Protein AF-A0A4Y2K7L3-F1 (afdb_monomer)

Nearest PDB structures (foldseek):
  7s81-assembly1_K  TM=2.471E-01  e=3.564E+00  Homo sapiens
  7yoo-assembly1_R  TM=1.680E-01  e=2.354E+00  Homo sapiens

pLDDT: mean 84.98, std 10.51, range [38.22, 96.75]

Solvent-accessible surface area (backbone atoms only — not comparable to full-atom values): 8071 Å² total; per-residue (Å²): 131,91,75,89,58,77,87,40,55,45,82,93,53,57,77,44,82,77,47,79,58,98,90,48,74,43,73,46,64,78,67,87,49,72,68,50,48,53,50,47,49,50,44,30,16,66,58,69,64,46,49,64,46,82,38,87,72,52,102,89,42,77,43,75,43,78,49,59,90,40,54,75,42,20,51,68,39,67,41,70,78,38,46,65,64,51,50,51,37,42,74,74,66,42,50,69,72,51,40,54,53,51,50,52,51,50,42,58,73,69,67,58,51,78,63,49,61,30,19,8,36,68,38,58,53,69,70,59,51,46,60,61,72,79,106

Secondary structure (DSSP, 8-state):
-----GGGS-TTS-EEEEEE-SS-EEEEE---SHHHHHHHHHHHHHHHT-EEEEEEEETTEEEEEEE--SHHHHTTS-GGGGHHHHHHHHHTT--HHHHHHHHHHHHHHTT--HHHHT-TTTS--HHHHHHHHT-

Structure (mmCIF, N/CA/C/O backbone):
data_AF-A0A4Y2K7L3-F1
#
_entry.id   AF-A0A4Y2K7L3-F1
#
loop_
_atom_site.group_PDB
_atom_site.id
_atom_site.type_symbol
_atom_site.label_atom_id
_atom_site.label_alt_id
_atom_site.label_comp_id
_atom_site.label_asym_id
_atom_site.label_entity_id
_atom_site.label_seq_id
_atom_site.pdbx_PDB_ins_code
_atom_site.Cartn_x
_atom_site.Cartn_y
_atom_site.Cartn_z
_atom_site.occupancy
_atom_site.B_iso_or_equiv
_atom_site.auth_seq_id
_atom_site.auth_comp_id
_atom_site.auth_asym_id
_atom_site.auth_atom_id
_atom_site.pdbx_PDB_model_num
ATOM 1 N N . MET A 1 1 ? -5.129 -8.246 -0.117 1.00 38.22 1 MET A N 1
ATOM 2 C CA . MET A 1 1 ? -4.000 -8.606 -1.003 1.00 38.22 1 MET A CA 1
ATOM 3 C C . MET A 1 1 ? -3.880 -7.528 -2.064 1.00 38.22 1 MET A C 1
ATOM 5 O O . MET A 1 1 ? -4.870 -7.276 -2.738 1.00 38.22 1 MET A O 1
ATOM 9 N N . CYS A 1 2 ? -2.733 -6.855 -2.179 1.00 49.69 2 CYS A N 1
ATOM 10 C CA . CYS A 1 2 ? -2.484 -5.953 -3.307 1.00 49.69 2 CYS A CA 1
ATOM 11 C C . CYS A 1 2 ? -2.195 -6.810 -4.540 1.00 49.69 2 CYS A C 1
ATOM 13 O O . CYS A 1 2 ? -1.193 -7.519 -4.575 1.00 49.69 2 CYS A O 1
ATOM 15 N N . VAL A 1 3 ? -3.103 -6.787 -5.510 1.00 63.66 3 VAL A N 1
ATOM 16 C CA . VAL A 1 3 ? -2.966 -7.525 -6.766 1.00 63.66 3 VAL A CA 1
ATOM 17 C C . VAL A 1 3 ? -2.035 -6.730 -7.680 1.00 63.66 3 VAL A C 1
ATOM 19 O O . VAL A 1 3 ? -2.164 -5.514 -7.797 1.00 63.66 3 VAL A O 1
ATOM 22 N N . PHE A 1 4 ? -1.066 -7.398 -8.300 1.00 73.69 4 PHE A N 1
ATOM 23 C CA . PHE A 1 4 ? -0.249 -6.779 -9.338 1.00 73.69 4 PHE A CA 1
ATOM 24 C C . PHE A 1 4 ? -1.116 -6.462 -10.562 1.00 73.69 4 PHE A C 1
ATOM 26 O O . PHE A 1 4 ? -1.765 -7.351 -11.110 1.00 73.69 4 PHE A O 1
ATOM 33 N N . GLU A 1 5 ? -1.104 -5.203 -10.991 1.00 79.06 5 GLU A N 1
ATOM 34 C CA . GLU A 1 5 ? -1.857 -4.722 -12.149 1.00 79.06 5 GLU A CA 1
ATOM 35 C C . GLU A 1 5 ? -0.897 -4.487 -13.319 1.00 79.06 5 GLU A C 1
ATOM 37 O O . GLU A 1 5 ? -0.026 -3.618 -13.255 1.00 79.06 5 GLU A O 1
ATOM 42 N N . GLU A 1 6 ? -1.065 -5.254 -14.396 1.00 81.88 6 GLU A N 1
ATOM 43 C CA . GLU A 1 6 ? -0.210 -5.193 -15.593 1.00 81.88 6 GLU A CA 1
ATOM 44 C C . GLU A 1 6 ? -0.284 -3.825 -16.291 1.00 81.88 6 GLU A C 1
ATOM 46 O O . GLU A 1 6 ? 0.709 -3.352 -16.837 1.00 81.88 6 GLU A O 1
ATOM 51 N N . GLU A 1 7 ? -1.420 -3.134 -16.171 1.00 85.12 7 GLU A N 1
ATOM 52 C CA . GLU A 1 7 ? -1.647 -1.776 -16.686 1.00 85.12 7 GLU A CA 1
ATOM 53 C C . GLU A 1 7 ? -0.713 -0.723 -16.068 1.00 85.12 7 GLU A C 1
ATOM 55 O O . GLU A 1 7 ? -0.513 0.349 -16.637 1.00 85.12 7 GLU A O 1
ATOM 60 N N . LYS A 1 8 ? -0.125 -1.016 -14.900 1.00 86.88 8 LYS A N 1
ATOM 61 C CA . LYS A 1 8 ? 0.807 -0.116 -14.205 1.00 86.88 8 LYS A CA 1
ATOM 62 C C . LYS A 1 8 ? 2.260 -0.296 -14.654 1.00 86.88 8 LYS A C 1
ATOM 64 O O . LYS A 1 8 ? 3.145 0.351 -14.088 1.00 86.88 8 LYS A O 1
ATOM 69 N N . LEU A 1 9 ? 2.536 -1.170 -15.626 1.00 90.38 9 LEU A N 1
ATOM 70 C CA . LEU A 1 9 ? 3.887 -1.362 -16.145 1.00 90.38 9 LEU A CA 1
ATOM 71 C C . LEU A 1 9 ? 4.366 -0.154 -16.977 1.00 90.38 9 LEU A C 1
ATOM 73 O O . LEU A 1 9 ? 3.585 0.426 -17.730 1.00 90.38 9 LEU A O 1
ATOM 77 N N . PRO A 1 10 ? 5.656 0.223 -16.884 1.00 92.19 10 PRO A N 1
ATOM 78 C CA . PRO A 1 10 ? 6.217 1.345 -17.640 1.00 92.19 10 PRO A CA 1
ATOM 79 C C . PRO A 1 10 ? 6.141 1.153 -19.159 1.00 92.19 10 PRO A C 1
ATOM 81 O O . PRO A 1 10 ? 6.902 0.360 -19.709 1.00 92.19 10 PRO A O 1
ATOM 84 N N . SER A 1 11 ? 5.293 1.911 -19.859 1.00 90.88 11 SER A N 1
ATOM 85 C CA . SER A 1 11 ? 5.107 1.792 -21.317 1.00 90.88 11 SER A CA 1
ATOM 86 C C . SER A 1 11 ? 6.350 2.144 -22.143 1.00 90.88 11 SER A C 1
ATOM 88 O O . SER A 1 11 ? 6.410 1.822 -23.326 1.00 90.88 11 SER A O 1
ATOM 90 N N . SER A 1 12 ? 7.342 2.809 -21.541 1.00 91.19 12 SER A N 1
ATOM 91 C CA . SER A 1 12 ? 8.621 3.142 -22.185 1.00 91.19 12 SER A CA 1
ATOM 92 C C . SER A 1 12 ? 9.505 1.920 -22.469 1.00 91.19 12 SER A C 1
ATOM 94 O O . SER A 1 12 ? 10.520 2.055 -23.152 1.00 91.19 12 SER A O 1
ATOM 96 N N . PHE A 1 13 ? 9.157 0.747 -21.935 1.00 93.00 13 PHE A N 1
ATOM 97 C CA . PHE A 1 13 ? 9.967 -0.466 -22.002 1.00 93.00 13 PHE A CA 1
ATOM 98 C C . PHE A 1 13 ? 9.146 -1.654 -22.507 1.00 93.00 13 PHE A C 1
ATOM 100 O O . PHE A 1 13 ? 7.926 -1.679 -22.377 1.00 93.00 13 PHE A O 1
ATOM 107 N N . LEU A 1 14 ? 9.831 -2.649 -23.072 1.00 91.12 14 LEU A N 1
ATOM 108 C CA . LEU A 1 14 ? 9.243 -3.943 -23.406 1.00 91.12 14 LEU A CA 1
ATOM 109 C C . LEU A 1 14 ? 9.425 -4.890 -22.227 1.00 91.12 14 LEU A C 1
ATOM 111 O O . LEU A 1 14 ? 10.527 -4.993 -21.677 1.00 91.12 14 LEU A O 1
ATOM 115 N N . HIS A 1 15 ? 8.363 -5.608 -21.881 1.00 91.69 15 HIS A N 1
ATOM 116 C CA . HIS A 1 15 ? 8.361 -6.553 -20.774 1.00 91.69 15 HIS A CA 1
ATOM 117 C C . HIS A 1 15 ? 8.016 -7.957 -21.256 1.00 91.69 15 HIS A C 1
ATOM 119 O O . HIS A 1 15 ? 7.144 -8.152 -22.098 1.00 91.69 15 HIS A O 1
ATOM 125 N N . GLU A 1 16 ? 8.691 -8.939 -20.677 1.00 92.81 16 GLU A N 1
ATOM 126 C CA . GLU A 1 16 ? 8.423 -10.360 -20.854 1.00 92.81 16 GLU A CA 1
ATOM 127 C C . GLU A 1 16 ? 8.165 -10.974 -19.475 1.00 92.81 16 GLU A C 1
ATOM 129 O O . GLU A 1 16 ? 9.000 -10.879 -18.569 1.00 92.81 16 GLU A O 1
ATOM 134 N N . PHE A 1 17 ? 7.002 -11.600 -19.296 1.00 90.62 17 PHE A N 1
ATOM 135 C CA . PHE A 1 17 ? 6.701 -12.348 -18.079 1.00 90.62 17 PHE A CA 1
ATOM 136 C C . PHE A 1 17 ? 7.415 -13.695 -18.119 1.00 90.62 17 PHE A C 1
ATOM 138 O O . PHE A 1 17 ? 7.083 -14.556 -18.928 1.00 90.62 17 PHE A O 1
ATOM 145 N N . VAL A 1 18 ? 8.387 -13.881 -17.227 1.00 92.50 18 VAL A N 1
ATOM 146 C CA . VAL A 1 18 ? 9.140 -15.137 -17.112 1.00 92.50 18 VAL A CA 1
ATOM 147 C C . VAL A 1 18 ? 8.379 -16.125 -16.233 1.00 92.50 18 VAL A C 1
ATOM 149 O O . VAL A 1 18 ? 8.270 -17.302 -16.567 1.00 92.50 18 VAL A O 1
ATOM 152 N N . SER A 1 19 ? 7.839 -15.658 -15.103 1.00 89.69 19 SER A N 1
ATOM 153 C CA . SER A 1 19 ? 6.997 -16.473 -14.226 1.00 89.69 19 SER A CA 1
ATOM 154 C C . SER A 1 19 ? 6.078 -15.623 -13.348 1.00 89.69 19 SER A C 1
ATOM 156 O O . SER A 1 19 ? 6.380 -14.475 -13.014 1.00 89.69 19 SER A O 1
ATOM 158 N N . LYS A 1 20 ? 4.935 -16.204 -12.968 1.00 87.56 20 LYS A N 1
ATOM 159 C CA . LYS A 1 20 ? 3.924 -15.593 -12.098 1.00 87.56 20 LYS A CA 1
ATOM 160 C C . LYS A 1 20 ? 3.483 -16.634 -11.068 1.00 87.56 20 LYS A C 1
ATOM 162 O O . LYS A 1 20 ? 2.916 -17.659 -11.434 1.00 87.56 20 LYS A O 1
ATOM 167 N N . SER A 1 21 ? 3.787 -16.395 -9.797 1.00 86.00 21 SER A N 1
ATOM 168 C CA . SER A 1 21 ? 3.272 -17.148 -8.650 1.00 86.00 21 SER A CA 1
ATOM 169 C C . SER A 1 21 ? 2.340 -16.259 -7.819 1.00 86.00 21 SER A C 1
ATOM 171 O O . SER A 1 21 ? 2.128 -15.094 -8.157 1.00 86.00 21 SER A O 1
ATOM 173 N N . GLN A 1 22 ? 1.755 -16.804 -6.747 1.00 77.94 22 GLN A N 1
ATOM 174 C CA . GLN A 1 22 ? 0.855 -16.042 -5.869 1.00 77.94 22 GLN A CA 1
ATOM 175 C C . GLN A 1 22 ? 1.556 -14.841 -5.213 1.00 77.94 22 GLN A C 1
ATOM 177 O O . GLN A 1 22 ? 0.968 -13.766 -5.141 1.00 77.94 22 GLN A O 1
ATOM 182 N N . ASP A 1 23 ? 2.826 -15.002 -4.830 1.00 81.38 23 ASP A N 1
ATOM 183 C CA . ASP A 1 23 ? 3.572 -13.990 -4.070 1.00 81.38 23 ASP A CA 1
ATOM 184 C C . ASP A 1 23 ? 4.712 -13.341 -4.861 1.00 81.38 23 ASP A C 1
ATOM 186 O O . ASP A 1 23 ? 5.338 -12.388 -4.399 1.00 81.38 23 ASP A O 1
ATOM 190 N N . THR A 1 24 ? 5.065 -13.875 -6.031 1.00 83.94 24 THR A N 1
ATOM 191 C CA . THR A 1 24 ? 6.242 -13.421 -6.779 1.00 83.94 24 THR A CA 1
ATOM 192 C C . THR A 1 24 ? 5.974 -13.381 -8.271 1.00 83.94 24 THR A C 1
ATOM 194 O O . THR A 1 24 ? 5.467 -14.325 -8.871 1.00 83.94 24 THR A O 1
ATOM 197 N N . ILE A 1 25 ? 6.376 -12.276 -8.890 1.00 88.38 25 ILE A N 1
ATOM 198 C CA . ILE A 1 25 ? 6.310 -12.080 -10.334 1.00 88.38 25 ILE A CA 1
ATOM 199 C C . ILE A 1 25 ? 7.720 -11.796 -10.818 1.00 88.38 25 ILE A C 1
ATOM 201 O O . ILE A 1 25 ? 8.383 -10.886 -10.319 1.00 88.38 25 ILE A O 1
ATOM 205 N N . VAL A 1 26 ? 8.178 -12.589 -11.783 1.00 89.94 26 VAL A N 1
ATOM 206 C CA . VAL A 1 26 ? 9.475 -12.407 -12.427 1.00 89.94 26 VAL A CA 1
ATOM 207 C C . VAL A 1 26 ? 9.234 -11.836 -13.814 1.00 89.94 26 VAL A C 1
ATOM 209 O O . VAL A 1 26 ? 8.676 -12.495 -14.693 1.00 89.94 26 VAL A O 1
ATOM 212 N N . LEU A 1 27 ? 9.673 -10.595 -13.996 1.00 91.06 27 LEU A N 1
ATOM 213 C CA . LEU A 1 27 ? 9.583 -9.856 -15.245 1.00 91.06 27 LEU A CA 1
ATOM 214 C C . LEU A 1 27 ? 10.991 -9.620 -15.794 1.00 91.06 27 LEU A C 1
ATOM 216 O O . LEU A 1 27 ? 11.895 -9.245 -15.046 1.00 91.06 27 LEU A O 1
ATOM 220 N N . ARG A 1 28 ? 11.171 -9.807 -17.100 1.00 91.44 28 ARG A N 1
ATOM 221 C 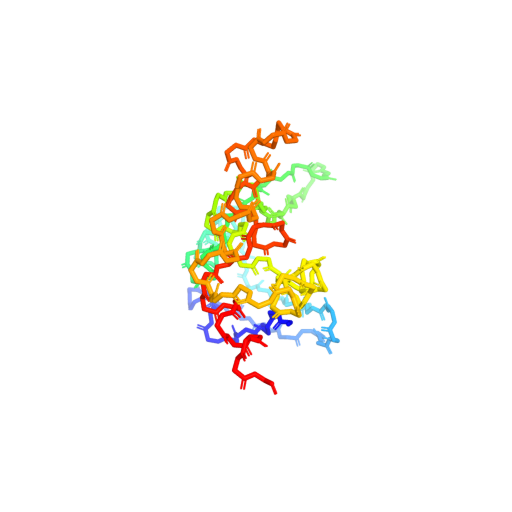CA . ARG A 1 28 ? 12.371 -9.391 -17.827 1.00 91.44 28 ARG A CA 1
ATOM 222 C C . ARG A 1 28 ? 12.046 -8.160 -18.660 1.00 91.44 28 ARG A C 1
ATOM 224 O O . ARG A 1 28 ? 10.975 -8.067 -19.248 1.00 91.44 28 ARG A O 1
ATOM 231 N N . ILE A 1 29 ? 12.969 -7.207 -18.682 1.00 92.19 29 ILE A N 1
ATOM 232 C CA . ILE A 1 29 ? 12.770 -5.896 -19.298 1.00 92.19 29 ILE A CA 1
ATOM 233 C C . ILE A 1 29 ? 13.958 -5.618 -20.213 1.00 92.19 29 ILE A C 1
ATOM 235 O O . ILE A 1 29 ? 15.089 -5.976 -19.881 1.00 92.19 29 ILE A O 1
ATOM 239 N N . ASN A 1 30 ? 13.725 -4.963 -21.346 1.00 93.56 30 ASN A N 1
ATOM 240 C CA . ASN A 1 30 ? 14.759 -4.628 -22.330 1.00 93.56 30 ASN A CA 1
ATOM 241 C C . ASN A 1 30 ? 15.632 -3.407 -21.953 1.00 93.56 30 ASN A C 1
ATOM 243 O O . ASN A 1 30 ? 15.988 -2.615 -22.827 1.00 93.56 30 ASN A O 1
ATOM 247 N N . VAL A 1 31 ? 15.980 -3.257 -20.672 1.00 90.44 31 VAL A 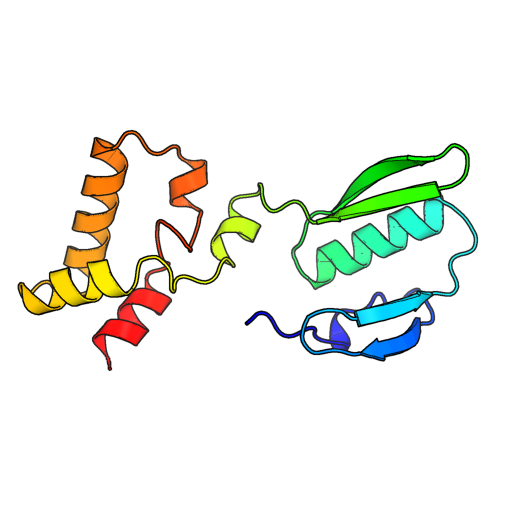N 1
ATOM 248 C CA . VAL A 1 31 ? 16.864 -2.187 -20.179 1.00 90.44 31 VAL A CA 1
ATOM 249 C C . VAL A 1 31 ? 18.301 -2.390 -20.663 1.00 90.44 31 VAL A C 1
ATOM 251 O O . VAL A 1 31 ? 18.816 -3.508 -20.681 1.00 90.44 31 VAL A O 1
ATOM 254 N N . ARG A 1 32 ? 18.964 -1.303 -21.060 1.00 88.94 32 ARG A N 1
ATOM 255 C CA . ARG A 1 32 ? 20.301 -1.327 -21.678 1.00 88.94 32 ARG A CA 1
ATOM 256 C C . ARG A 1 32 ? 21.410 -0.846 -20.752 1.00 88.94 32 ARG A C 1
ATOM 258 O O . ARG A 1 32 ? 22.571 -1.178 -20.974 1.00 88.94 32 ARG A O 1
ATOM 265 N N . ASN A 1 33 ? 21.077 -0.036 -19.753 1.00 86.69 33 ASN A N 1
ATOM 266 C CA . ASN A 1 33 ? 22.038 0.580 -18.842 1.00 86.69 33 ASN A CA 1
ATOM 267 C C . ASN A 1 33 ? 21.385 0.923 -17.487 1.00 86.69 33 ASN A C 1
ATOM 269 O O . ASN A 1 33 ? 20.178 0.772 -17.298 1.00 86.69 33 ASN A O 1
ATOM 273 N N . LEU A 1 34 ? 22.201 1.391 -16.540 1.00 83.38 34 LEU A N 1
ATOM 274 C CA . LEU A 1 34 ? 21.768 1.759 -15.186 1.00 83.38 34 LEU A CA 1
ATOM 275 C C . LEU A 1 34 ? 20.811 2.964 -15.152 1.00 83.38 34 LEU A C 1
ATOM 277 O O . LEU A 1 34 ? 19.923 3.010 -14.303 1.00 83.38 34 LEU A O 1
ATOM 281 N N . GLU A 1 35 ? 20.945 3.913 -16.080 1.00 87.00 35 GLU A N 1
ATOM 282 C CA . GLU A 1 35 ? 20.046 5.071 -16.176 1.00 87.00 35 GLU A CA 1
ATOM 283 C C . GLU A 1 35 ? 18.623 4.632 -16.556 1.00 87.00 35 GLU A C 1
ATOM 285 O O . GLU A 1 35 ? 17.643 5.040 -15.930 1.00 87.00 35 GLU A O 1
ATOM 290 N N . GLU A 1 36 ? 18.509 3.717 -17.519 1.00 89.81 36 GLU A N 1
ATOM 291 C CA . GLU A 1 36 ? 17.249 3.089 -17.910 1.00 89.81 36 GLU A CA 1
ATOM 292 C C . GLU A 1 36 ? 16.636 2.259 -16.775 1.00 89.81 36 GLU A C 1
ATOM 294 O O . GLU A 1 36 ? 15.417 2.290 -16.599 1.00 89.81 36 GLU A O 1
ATOM 299 N N . CYS A 1 37 ? 17.451 1.585 -15.953 1.00 86.75 37 CYS A N 1
ATOM 300 C CA . CYS A 1 37 ? 16.968 0.922 -14.736 1.00 86.75 37 CYS A CA 1
ATOM 301 C C . CYS A 1 37 ? 16.326 1.921 -13.760 1.00 86.75 37 CYS A C 1
ATOM 303 O O . CYS A 1 37 ? 15.225 1.680 -13.260 1.00 86.75 37 CYS A O 1
ATOM 305 N N . GLY A 1 38 ? 16.982 3.062 -13.516 1.00 86.94 38 GLY A N 1
ATOM 306 C CA . GLY A 1 38 ? 16.444 4.129 -12.669 1.00 86.94 38 GLY A CA 1
ATOM 307 C C . GLY A 1 38 ? 15.147 4.72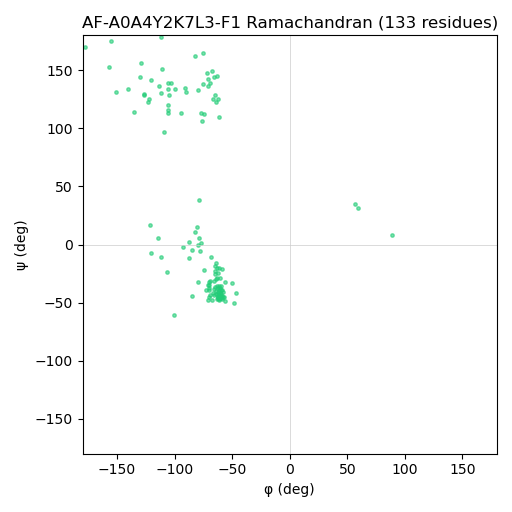0 -13.227 1.00 86.94 38 GLY A C 1
ATOM 308 O O . GLY A 1 38 ? 14.177 4.906 -12.487 1.00 86.94 38 GLY A O 1
ATOM 309 N N . LYS A 1 39 ? 15.091 4.946 -14.544 1.00 90.81 39 LYS A N 1
ATOM 310 C CA . LYS A 1 39 ? 13.887 5.417 -15.241 1.00 90.81 39 LYS A CA 1
ATOM 311 C C . LYS A 1 39 ? 12.731 4.423 -15.123 1.00 90.81 39 LYS A C 1
ATOM 313 O O . LYS A 1 39 ? 11.618 4.833 -14.798 1.00 90.81 39 LYS A O 1
ATOM 318 N N . TRP A 1 40 ? 12.987 3.128 -15.318 1.00 91.38 40 TRP A N 1
ATOM 319 C CA . TRP A 1 40 ? 11.973 2.086 -15.151 1.00 91.38 40 TRP A CA 1
ATOM 320 C C . TRP A 1 40 ? 11.407 2.083 -13.727 1.00 91.38 40 TRP A C 1
ATOM 322 O O . TRP A 1 40 ? 10.189 2.105 -13.544 1.00 91.38 40 TRP A O 1
ATOM 332 N N . ALA A 1 41 ? 12.280 2.133 -12.715 1.00 89.12 41 ALA A N 1
ATOM 333 C CA . ALA A 1 41 ? 11.868 2.151 -11.313 1.00 89.12 41 ALA A CA 1
ATOM 334 C C . ALA A 1 41 ? 11.033 3.398 -10.968 1.00 89.12 41 ALA A C 1
ATOM 336 O O . ALA A 1 41 ? 10.062 3.306 -10.214 1.00 89.12 41 ALA A O 1
ATOM 337 N N . LEU A 1 42 ? 11.374 4.556 -11.545 1.00 88.00 42 LEU A N 1
ATOM 338 C CA . LEU A 1 42 ? 10.632 5.804 -11.371 1.00 88.00 42 LEU A CA 1
ATOM 339 C C . LEU A 1 42 ? 9.242 5.750 -12.017 1.00 88.00 42 LEU A C 1
ATOM 341 O O . LEU A 1 42 ? 8.257 6.119 -11.379 1.00 88.00 42 LEU A O 1
ATOM 345 N N . GLU A 1 43 ? 9.145 5.287 -13.265 1.00 91.38 43 GLU A N 1
ATOM 346 C CA . GLU A 1 43 ? 7.867 5.146 -13.973 1.00 91.38 43 GLU A CA 1
ATOM 347 C C . GLU A 1 43 ? 6.946 4.158 -13.251 1.00 91.38 43 GLU A C 1
ATOM 349 O O . GLU A 1 43 ? 5.793 4.486 -12.955 1.00 91.38 43 GLU A O 1
ATOM 354 N N . PHE A 1 44 ? 7.478 2.993 -12.875 1.00 89.56 44 PHE A N 1
ATOM 355 C CA . PHE A 1 44 ? 6.720 1.977 -12.154 1.00 89.56 44 PHE A CA 1
ATOM 356 C C . PHE A 1 44 ? 6.286 2.481 -10.775 1.00 89.56 44 PHE A C 1
ATOM 358 O O . PHE A 1 44 ? 5.131 2.310 -10.378 1.00 89.56 44 PHE A O 1
ATOM 365 N N . GLY A 1 45 ? 7.178 3.172 -10.061 1.00 86.88 45 GLY A N 1
ATOM 366 C CA . GLY A 1 45 ? 6.872 3.832 -8.795 1.00 86.88 45 GLY A CA 1
ATOM 367 C C . GLY A 1 45 ? 5.753 4.867 -8.925 1.00 86.88 45 GLY A C 1
ATOM 368 O O . GLY A 1 45 ? 4.803 4.866 -8.142 1.00 86.88 45 GLY A O 1
ATOM 369 N N . ASN A 1 46 ? 5.788 5.704 -9.963 1.00 85.69 46 ASN A N 1
ATOM 370 C CA . ASN A 1 46 ? 4.763 6.718 -10.216 1.00 85.69 46 ASN A CA 1
ATOM 371 C C . ASN A 1 46 ? 3.392 6.115 -10.556 1.00 85.69 46 ASN A C 1
ATOM 373 O O . ASN A 1 46 ? 2.366 6.647 -10.105 1.00 85.69 46 ASN A O 1
ATOM 377 N N . ALA A 1 47 ? 3.367 5.017 -11.315 1.00 85.94 47 ALA A N 1
ATOM 378 C CA . ALA A 1 47 ? 2.149 4.292 -11.672 1.00 85.94 47 ALA A CA 1
ATOM 379 C C . ALA A 1 47 ? 1.541 3.564 -10.460 1.00 85.94 47 ALA A C 1
ATOM 381 O O . ALA A 1 47 ? 0.346 3.674 -10.186 1.00 85.94 47 ALA A O 1
ATOM 382 N N . THR A 1 48 ? 2.377 2.889 -9.671 1.00 82.69 48 THR A N 1
ATOM 383 C CA . THR A 1 48 ? 1.957 2.126 -8.479 1.00 82.69 48 THR A CA 1
ATOM 384 C C . THR A 1 48 ? 1.840 2.967 -7.206 1.00 82.69 48 THR A C 1
ATOM 386 O O . THR A 1 48 ? 1.391 2.463 -6.181 1.00 82.69 48 THR A O 1
ATOM 389 N N . LYS A 1 49 ? 2.217 4.251 -7.256 1.00 81.19 49 LYS A N 1
ATOM 390 C CA . LYS A 1 49 ? 2.331 5.152 -6.093 1.00 81.19 49 LYS A CA 1
ATOM 391 C C . LYS A 1 49 ? 3.279 4.621 -5.012 1.00 81.19 49 LYS A C 1
ATOM 393 O O . LYS A 1 49 ? 3.071 4.870 -3.826 1.00 81.19 49 LYS A O 1
ATOM 398 N N . THR A 1 50 ? 4.339 3.942 -5.434 1.00 79.56 50 THR A N 1
ATOM 399 C CA . THR A 1 50 ? 5.394 3.414 -4.569 1.00 79.56 50 THR A CA 1
ATOM 400 C C . THR A 1 50 ? 6.704 4.172 -4.780 1.00 79.56 50 THR A C 1
ATOM 402 O O . THR A 1 50 ? 6.974 4.709 -5.854 1.00 79.56 50 THR A O 1
ATOM 405 N N . LYS A 1 51 ? 7.533 4.241 -3.737 1.00 81.00 51 LYS A N 1
ATOM 406 C CA . LYS A 1 51 ? 8.879 4.822 -3.806 1.00 81.00 51 LYS A CA 1
ATOM 407 C C . LYS A 1 51 ? 9.897 3.690 -3.808 1.00 81.00 51 LYS A C 1
ATOM 409 O O . LYS A 1 51 ? 9.850 2.854 -2.916 1.00 81.00 51 LYS A O 1
ATOM 414 N N . TRP A 1 52 ? 10.831 3.679 -4.752 1.00 81.81 52 TRP A N 1
ATOM 415 C CA . TRP A 1 52 ? 11.878 2.658 -4.849 1.00 81.81 52 TRP A CA 1
ATOM 416 C C . TRP A 1 52 ? 13.237 3.278 -4.537 1.00 81.81 52 TRP A C 1
ATOM 418 O O . TRP A 1 52 ? 13.578 4.317 -5.095 1.00 81.81 52 TRP A O 1
ATOM 428 N N . ASN A 1 53 ? 14.010 2.650 -3.652 1.00 77.69 53 ASN A N 1
ATOM 429 C CA . ASN A 1 53 ? 15.387 3.052 -3.372 1.00 77.69 53 ASN A CA 1
ATOM 430 C C . ASN A 1 53 ? 16.351 2.050 -4.012 1.00 77.69 53 ASN A C 1
ATOM 432 O O . ASN A 1 53 ? 16.172 0.839 -3.848 1.00 77.69 53 ASN A O 1
ATOM 436 N N . SER A 1 54 ? 17.384 2.556 -4.691 1.00 76.56 54 SER A N 1
ATOM 437 C CA . SER A 1 54 ? 18.511 1.737 -5.144 1.00 76.56 54 SER A CA 1
ATOM 438 C C . SER A 1 54 ? 19.421 1.398 -3.962 1.00 76.56 54 SER A C 1
ATOM 440 O O . SER A 1 54 ? 19.688 2.237 -3.097 1.00 76.56 54 SER A O 1
ATOM 442 N N . ARG A 1 55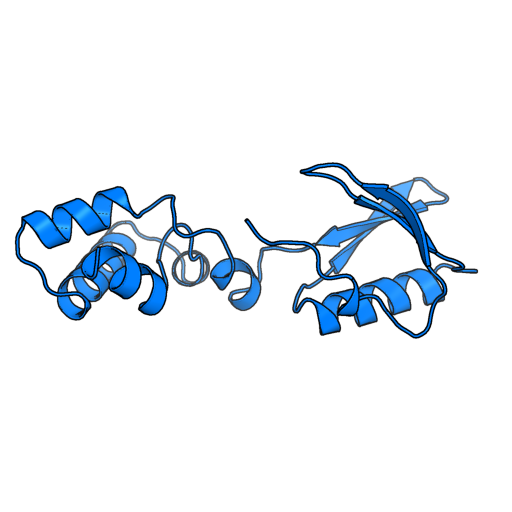 ? 19.877 0.150 -3.904 1.00 72.94 55 ARG A N 1
ATOM 443 C CA . ARG A 1 55 ? 20.925 -0.324 -3.004 1.00 72.94 55 ARG A CA 1
ATOM 444 C C . ARG A 1 55 ? 21.992 -1.006 -3.851 1.00 72.94 55 ARG A C 1
ATOM 446 O O . ARG A 1 55 ? 21.677 -1.897 -4.642 1.00 72.94 55 ARG A O 1
ATOM 453 N N . SER A 1 56 ? 23.252 -0.624 -3.665 1.00 66.69 56 SER A N 1
ATOM 454 C CA . SER A 1 56 ? 24.375 -1.345 -4.261 1.00 66.69 56 SER A CA 1
ATOM 455 C C . SER A 1 56 ? 24.420 -2.750 -3.663 1.00 66.69 56 SER A C 1
ATOM 457 O O . SER A 1 56 ? 24.428 -2.920 -2.444 1.00 66.69 56 SER A O 1
ATOM 459 N N . SER A 1 57 ? 24.356 -3.775 -4.514 1.00 58.81 57 SER A N 1
ATOM 460 C CA . SER A 1 57 ? 24.251 -5.167 -4.049 1.00 58.81 57 SER A CA 1
ATOM 461 C C . SER A 1 57 ? 25.391 -6.069 -4.516 1.00 58.81 57 SER A C 1
ATOM 463 O O . SER A 1 57 ? 25.496 -7.198 -4.053 1.00 58.81 57 SER A O 1
ATOM 465 N N . ASN A 1 58 ? 26.268 -5.575 -5.390 1.00 58.72 58 ASN A N 1
ATOM 466 C CA . ASN A 1 58 ? 27.534 -6.183 -5.806 1.00 58.72 58 ASN A CA 1
ATOM 467 C C . ASN A 1 58 ? 28.234 -5.216 -6.784 1.00 58.72 58 ASN A C 1
ATOM 469 O O . ASN A 1 58 ? 27.582 -4.271 -7.234 1.00 58.72 58 ASN A O 1
ATOM 473 N N . PRO A 1 59 ? 29.509 -5.427 -7.173 1.00 61.66 59 PRO A N 1
ATOM 474 C CA . PRO A 1 59 ? 30.224 -4.480 -8.037 1.00 61.66 59 PRO A CA 1
ATOM 475 C C . PRO A 1 59 ? 29.558 -4.235 -9.405 1.00 61.66 59 PRO A C 1
ATOM 477 O O . PRO A 1 59 ? 29.781 -3.182 -9.988 1.00 61.66 59 PRO A O 1
ATOM 480 N N . ASN A 1 60 ? 28.699 -5.147 -9.883 1.00 63.81 60 ASN A N 1
ATOM 481 C CA . ASN A 1 60 ? 28.044 -5.057 -11.196 1.00 63.81 60 ASN A CA 1
ATOM 482 C C . ASN A 1 60 ? 26.498 -5.056 -11.137 1.00 63.81 60 ASN A C 1
ATOM 484 O O . ASN A 1 60 ? 25.860 -5.340 -12.149 1.00 63.81 60 ASN A O 1
ATOM 488 N N . GLY A 1 61 ? 25.872 -4.799 -9.977 1.00 65.94 61 GLY A N 1
ATOM 489 C CA . GLY A 1 61 ? 24.411 -4.905 -9.842 1.00 65.94 61 GLY A CA 1
ATOM 490 C C . GLY A 1 61 ? 23.775 -3.981 -8.799 1.00 65.94 61 GLY A C 1
ATOM 491 O O . GLY A 1 61 ? 24.176 -3.952 -7.630 1.00 65.94 61 GLY A O 1
ATOM 492 N N . GLU A 1 62 ? 22.715 -3.287 -9.213 1.00 72.19 62 GLU A N 1
ATOM 493 C CA . GLU A 1 62 ? 21.840 -2.503 -8.336 1.00 72.19 62 GLU A CA 1
ATOM 494 C C . GLU A 1 62 ? 20.562 -3.273 -7.994 1.00 72.19 62 GLU A C 1
ATOM 496 O O . GLU A 1 62 ? 19.903 -3.847 -8.862 1.00 72.19 62 GLU A O 1
ATOM 501 N N . ARG A 1 63 ? 20.194 -3.266 -6.709 1.00 80.31 63 ARG A N 1
ATOM 502 C CA . ARG A 1 63 ? 18.932 -3.817 -6.213 1.00 80.31 63 ARG A CA 1
ATOM 503 C C . ARG A 1 63 ? 17.990 -2.673 -5.865 1.00 80.31 63 ARG A C 1
ATOM 505 O O . ARG A 1 63 ? 18.272 -1.903 -4.951 1.00 80.31 63 ARG A O 1
ATOM 512 N N . PHE A 1 64 ? 16.834 -2.616 -6.518 1.00 78.44 64 PHE A N 1
ATOM 513 C CA . PHE A 1 64 ? 15.768 -1.681 -6.161 1.00 78.44 64 PHE A CA 1
ATOM 514 C C . PHE A 1 64 ? 14.822 -2.317 -5.141 1.00 78.44 64 PHE A C 1
ATOM 516 O O . PHE A 1 64 ? 14.376 -3.451 -5.311 1.00 78.44 64 PHE A O 1
ATOM 523 N N . VAL A 1 65 ? 14.515 -1.591 -4.066 1.00 74.69 65 VAL A N 1
ATOM 524 C CA . VAL A 1 65 ? 13.589 -2.040 -3.017 1.00 74.69 65 VAL A CA 1
ATOM 525 C C . VAL A 1 65 ? 12.509 -0.985 -2.801 1.00 74.69 65 VAL A C 1
ATOM 527 O O . VAL A 1 65 ? 12.817 0.194 -2.606 1.00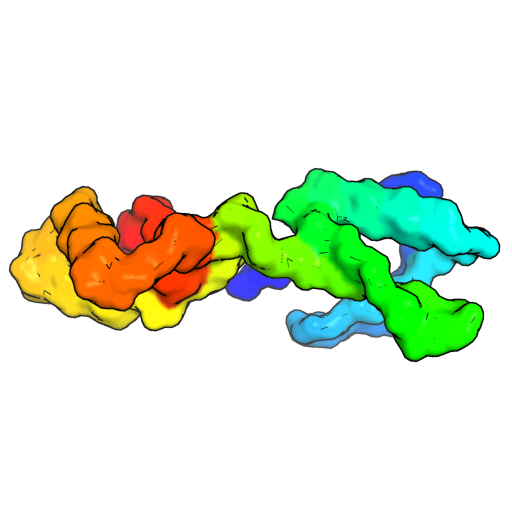 74.69 65 VAL A O 1
ATOM 530 N N . CYS A 1 66 ? 11.244 -1.411 -2.815 1.00 73.88 66 CYS A N 1
ATOM 531 C CA . CYS A 1 66 ? 10.112 -0.554 -2.481 1.00 73.88 66 CYS A CA 1
ATOM 532 C C . CYS A 1 66 ? 10.183 -0.128 -1.007 1.00 73.88 66 CYS A C 1
ATOM 534 O O . CYS A 1 66 ? 10.326 -0.947 -0.101 1.00 73.88 66 CYS A O 1
ATOM 536 N N . CYS A 1 67 ? 10.080 1.171 -0.770 1.00 68.44 67 CYS A N 1
ATOM 537 C CA . CYS A 1 67 ? 10.134 1.789 0.541 1.00 68.44 67 CYS A CA 1
ATOM 538 C C . CYS A 1 67 ? 8.726 1.963 1.080 1.00 68.44 67 CYS A C 1
ATOM 540 O O . CYS A 1 67 ? 7.956 2.782 0.578 1.00 68.44 67 CYS A O 1
ATOM 542 N N . LEU A 1 68 ? 8.419 1.226 2.140 1.00 65.62 68 LEU A N 1
ATOM 543 C CA . LEU A 1 68 ? 7.153 1.354 2.852 1.00 65.62 68 LEU A CA 1
ATOM 544 C C . LEU A 1 68 ? 7.121 2.571 3.788 1.00 65.62 68 LEU A C 1
ATOM 546 O O . LEU A 1 68 ? 6.066 2.894 4.299 1.00 65.62 68 LEU A O 1
ATOM 550 N N . ASN A 1 69 ? 8.221 3.306 3.953 1.00 64.81 69 ASN A N 1
ATOM 551 C CA . ASN A 1 69 ? 8.366 4.343 4.987 1.00 64.81 69 ASN A CA 1
ATOM 552 C C . ASN A 1 69 ? 7.708 5.694 4.640 1.00 64.81 69 ASN A C 1
ATOM 554 O O . ASN A 1 69 ? 8.060 6.715 5.217 1.00 64.81 69 ASN A O 1
ATOM 558 N N . THR A 1 70 ? 6.823 5.758 3.643 1.00 68.62 70 THR A N 1
ATOM 559 C CA . THR A 1 70 ? 6.082 7.000 3.362 1.00 68.62 70 THR A CA 1
ATOM 560 C C . THR A 1 70 ? 4.667 6.862 3.893 1.00 68.62 70 THR A C 1
ATOM 562 O O . THR A 1 70 ? 4.040 5.831 3.669 1.00 68.62 70 THR A O 1
ATOM 565 N N . ALA A 1 71 ? 4.121 7.913 4.511 1.00 67.94 71 ALA A N 1
ATOM 566 C CA . ALA A 1 71 ? 2.749 7.915 5.028 1.00 67.94 71 ALA A CA 1
ATOM 567 C C . ALA A 1 71 ? 1.713 7.442 3.985 1.00 67.94 71 ALA A C 1
ATOM 569 O O . ALA A 1 71 ? 0.732 6.787 4.317 1.00 67.94 71 ALA A O 1
ATOM 570 N N . LYS A 1 72 ? 1.938 7.729 2.695 1.00 68.25 72 LYS A N 1
ATOM 571 C CA . LYS A 1 72 ? 1.071 7.265 1.602 1.00 68.25 72 LYS A CA 1
ATOM 572 C C . LYS A 1 72 ? 1.162 5.755 1.355 1.00 68.25 72 LYS A C 1
ATOM 574 O O . LYS A 1 72 ? 0.134 5.143 1.097 1.00 68.25 72 LYS A O 1
ATOM 579 N N . ALA A 1 73 ? 2.357 5.171 1.435 1.00 69.75 73 ALA A N 1
ATOM 580 C CA . ALA A 1 73 ? 2.552 3.728 1.295 1.00 69.75 73 ALA A CA 1
ATOM 581 C C . ALA A 1 73 ? 2.044 2.968 2.531 1.00 69.75 73 ALA A C 1
ATOM 583 O O . ALA A 1 73 ? 1.400 1.932 2.393 1.00 69.75 73 ALA A O 1
ATOM 584 N N . LEU A 1 74 ? 2.264 3.528 3.723 1.00 78.38 74 LEU A N 1
ATOM 585 C CA . LEU A 1 74 ? 1.772 3.000 4.996 1.00 78.38 74 LEU A CA 1
ATOM 586 C C . LEU A 1 74 ? 0.236 2.902 5.033 1.00 78.38 74 LEU A C 1
ATOM 588 O O . LEU A 1 74 ? -0.306 1.908 5.515 1.00 78.38 74 LEU A O 1
ATOM 592 N N . LYS A 1 75 ? -0.474 3.853 4.411 1.00 77.94 75 LYS A N 1
ATOM 593 C CA . LYS A 1 75 ? -1.941 3.813 4.252 1.00 77.94 75 LYS A CA 1
ATOM 594 C C . LYS A 1 75 ? -2.451 2.661 3.381 1.00 77.94 75 LYS A C 1
ATOM 596 O O . LYS A 1 75 ? -3.636 2.353 3.431 1.00 77.94 75 LYS A O 1
ATOM 601 N N . CYS A 1 76 ? -1.593 2.053 2.564 1.00 76.88 76 CYS A N 1
ATOM 602 C CA . CYS A 1 76 ? -1.953 0.922 1.706 1.00 76.88 76 CYS A CA 1
ATOM 603 C C . CYS A 1 76 ? -1.687 -0.436 2.367 1.00 76.88 76 CYS A C 1
ATOM 605 O O . CYS A 1 76 ? -1.955 -1.470 1.751 1.00 76.88 76 CYS A O 1
ATOM 607 N N . LEU A 1 77 ? -1.144 -0.454 3.589 1.00 80.69 77 LEU A N 1
ATOM 608 C CA . LEU A 1 77 ? -0.943 -1.694 4.323 1.00 80.69 77 LEU A CA 1
ATOM 609 C C . LEU A 1 77 ? -2.296 -2.333 4.671 1.00 80.69 77 LEU A C 1
ATOM 611 O O . LEU A 1 77 ? -3.269 -1.627 4.936 1.00 80.69 77 LEU A O 1
ATOM 615 N N . PRO A 1 78 ? -2.392 -3.671 4.650 1.00 81.25 78 PRO A N 1
ATOM 616 C CA . PRO A 1 78 ? -3.630 -4.352 4.987 1.00 81.25 78 PRO A CA 1
ATOM 617 C C . PRO A 1 78 ? -4.024 -4.053 6.435 1.00 81.25 78 PRO A C 1
ATOM 619 O O . PRO A 1 78 ? -3.268 -4.313 7.367 1.00 81.25 78 PRO A O 1
ATOM 622 N N . SER A 1 79 ? -5.245 -3.559 6.618 1.00 86.12 79 SER A N 1
ATOM 623 C CA . SER A 1 79 ? -5.775 -3.161 7.925 1.00 86.12 79 SER A CA 1
ATOM 624 C C . SER A 1 79 ? -6.247 -4.340 8.789 1.00 86.12 79 SER A C 1
ATOM 626 O O . SER A 1 79 ? -6.813 -4.147 9.856 1.00 86.12 79 SER A O 1
ATOM 628 N N . SER A 1 80 ? -6.042 -5.585 8.347 1.00 78.69 80 SER A N 1
ATOM 629 C CA . SER A 1 80 ? -6.531 -6.782 9.045 1.00 78.69 80 SER A CA 1
ATOM 630 C C . SER A 1 80 ? -5.943 -6.954 10.447 1.00 78.69 80 SER A C 1
ATOM 632 O O . SER A 1 80 ? -6.585 -7.580 11.281 1.00 78.69 80 SER A O 1
ATOM 634 N N . GLY A 1 81 ? -4.759 -6.391 10.716 1.00 79.94 81 GLY A N 1
ATOM 635 C CA . GLY A 1 81 ? -4.068 -6.524 12.004 1.00 79.94 81 GLY A CA 1
ATOM 636 C C . GLY A 1 81 ? -4.796 -5.890 13.195 1.00 79.94 81 GLY A C 1
ATOM 637 O O . GLY A 1 81 ? -4.582 -6.319 14.323 1.00 79.94 81 GLY A O 1
ATOM 638 N N . CYS A 1 82 ? -5.677 -4.914 12.962 1.00 85.69 82 CYS A N 1
ATOM 639 C CA . CYS A 1 82 ? -6.434 -4.233 14.015 1.00 85.69 82 CYS A CA 1
ATOM 640 C C . CYS A 1 82 ? -7.950 -4.477 13.946 1.00 85.69 82 CYS A C 1
ATOM 642 O O . CYS A 1 82 ? -8.687 -3.903 14.747 1.00 85.69 82 CYS A O 1
ATOM 644 N N . LYS A 1 83 ? -8.426 -5.351 13.041 1.00 91.8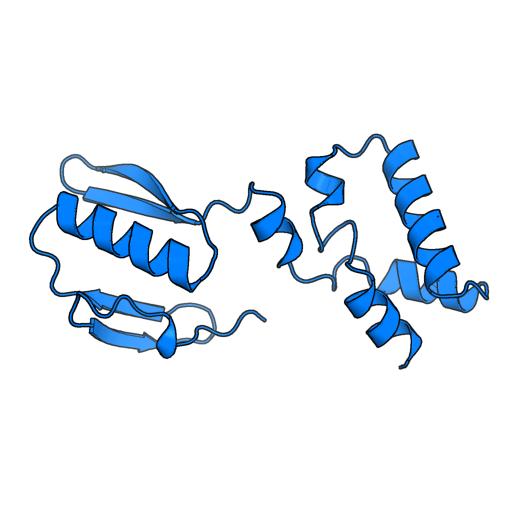8 83 LYS A N 1
ATOM 645 C CA . LYS A 1 83 ? -9.865 -5.620 12.859 1.00 91.88 83 LYS A CA 1
ATOM 646 C C . LYS A 1 83 ? -10.530 -6.109 14.150 1.00 91.88 83 LYS A C 1
ATOM 648 O O . LYS A 1 83 ? -11.594 -5.612 14.490 1.00 91.88 83 LYS A O 1
ATOM 653 N N . GLU A 1 84 ? -9.909 -7.047 14.865 1.00 92.50 84 GLU A N 1
ATOM 654 C CA . GLU A 1 84 ? -10.473 -7.629 16.096 1.00 92.50 84 GLU A CA 1
ATOM 655 C C . GLU A 1 84 ? -10.705 -6.568 17.181 1.00 92.50 84 GLU A C 1
ATOM 657 O O . GLU A 1 84 ? -11.798 -6.498 17.728 1.00 92.50 84 GLU A O 1
ATOM 662 N N . LYS A 1 85 ? -9.749 -5.648 17.384 1.00 93.19 85 LYS A N 1
ATOM 663 C CA . LYS A 1 85 ? -9.914 -4.526 18.327 1.00 93.19 85 LYS A CA 1
ATOM 664 C C . LYS A 1 85 ? -11.124 -3.654 17.985 1.00 93.19 85 LYS A C 1
ATOM 666 O O . LYS A 1 85 ? -11.842 -3.219 18.875 1.00 93.19 85 LYS A O 1
ATOM 671 N N . PHE A 1 86 ? -11.350 -3.389 16.696 1.00 95.31 86 PHE A N 1
ATOM 672 C CA . PHE A 1 86 ? -12.509 -2.608 16.262 1.00 95.31 86 PHE A CA 1
ATOM 673 C C . PHE A 1 86 ? -13.826 -3.367 16.432 1.00 95.31 86 PHE A C 1
ATOM 675 O O . PHE A 1 86 ? -14.819 -2.745 16.791 1.00 95.31 86 PHE A O 1
ATOM 682 N N . ILE A 1 87 ? -13.831 -4.690 16.234 1.00 94.56 87 ILE A N 1
ATOM 683 C CA . ILE A 1 87 ? -14.998 -5.528 16.542 1.00 94.56 87 ILE A CA 1
ATOM 684 C C . ILE A 1 87 ? -15.351 -5.419 18.031 1.00 94.56 87 ILE A C 1
ATOM 686 O O . ILE A 1 87 ? -16.523 -5.249 18.353 1.00 94.56 87 ILE A O 1
ATOM 690 N N . ASP A 1 88 ? -14.361 -5.435 18.927 1.00 96.00 88 ASP A N 1
ATOM 691 C CA . ASP A 1 88 ? -14.599 -5.260 20.365 1.00 96.00 88 ASP A CA 1
ATOM 692 C C . ASP A 1 88 ? -15.210 -3.886 20.680 1.00 96.00 88 ASP A C 1
ATOM 694 O O . ASP A 1 88 ? -16.216 -3.813 21.382 1.00 96.00 88 ASP A O 1
ATOM 698 N N . TYR A 1 89 ? -14.702 -2.803 20.077 1.00 96.69 89 TYR A N 1
ATOM 699 C CA . TYR A 1 89 ? -15.298 -1.468 20.242 1.00 96.69 89 TYR A CA 1
ATOM 700 C C . TYR A 1 89 ? -16.763 -1.421 19.788 1.00 96.69 89 TYR A C 1
ATOM 702 O O . TYR A 1 89 ? -17.596 -0.768 20.417 1.00 96.69 89 TYR A O 1
ATOM 710 N N . PHE A 1 90 ? -17.097 -2.112 18.696 1.00 96.38 90 PHE A N 1
ATOM 711 C CA . PHE A 1 90 ? -18.475 -2.189 18.213 1.00 96.38 90 PHE A CA 1
ATOM 712 C C . PHE A 1 90 ? -19.362 -3.021 19.144 1.00 96.38 90 PHE A C 1
ATOM 714 O O . PHE A 1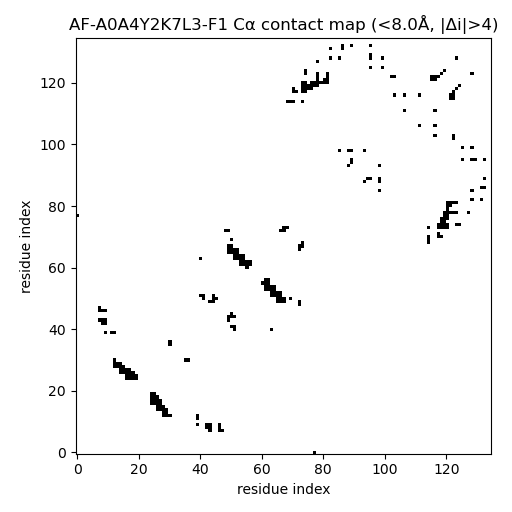 90 ? -20.511 -2.647 19.373 1.00 96.38 90 PHE A O 1
ATOM 721 N N . ASN A 1 91 ? -18.829 -4.101 19.722 1.00 95.31 91 ASN A N 1
ATOM 722 C CA . ASN A 1 91 ? -19.523 -4.904 20.731 1.00 95.31 91 ASN A CA 1
ATOM 723 C C . ASN A 1 91 ? -19.806 -4.102 22.013 1.00 95.31 91 ASN A C 1
ATOM 725 O O . ASN A 1 91 ? -20.838 -4.319 22.647 1.00 95.31 91 ASN A O 1
ATOM 729 N N . ASP A 1 92 ? -18.953 -3.128 22.337 1.00 95.75 92 ASP A N 1
ATOM 730 C CA . ASP A 1 92 ? -19.165 -2.157 23.418 1.00 95.75 92 ASP A CA 1
ATOM 731 C C . ASP A 1 92 ? -20.172 -1.043 23.050 1.00 95.75 92 ASP A C 1
ATOM 733 O O . ASP A 1 92 ? -20.460 -0.156 23.855 1.00 95.75 92 ASP A O 1
ATOM 737 N N . GLY A 1 93 ? -20.744 -1.087 21.842 1.00 95.00 93 GLY A N 1
ATOM 738 C CA . GLY A 1 93 ? -21.779 -0.167 21.373 1.00 95.00 93 GLY A CA 1
ATOM 739 C C . GLY A 1 93 ? -21.254 1.102 20.702 1.00 95.00 93 GLY A C 1
ATOM 740 O O . GLY A 1 93 ? -22.052 1.992 20.402 1.00 95.00 93 GLY A O 1
ATOM 741 N N . MET A 1 94 ? -19.947 1.203 20.438 1.00 96.75 94 MET A N 1
ATOM 742 C CA . MET A 1 94 ? -19.382 2.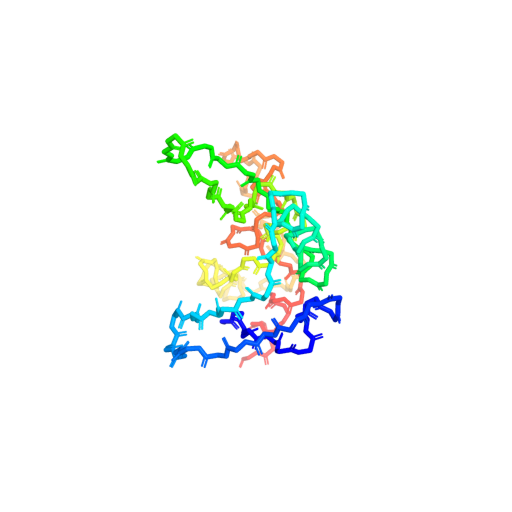380 19.777 1.00 96.75 94 MET A CA 1
ATOM 743 C C . MET A 1 94 ? -19.784 2.439 18.300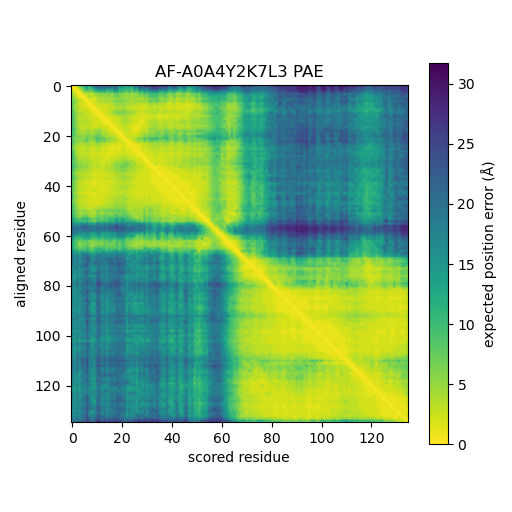 1.00 96.75 94 MET A C 1
ATOM 745 O O . MET A 1 94 ? -19.698 1.457 17.558 1.00 96.75 94 MET A O 1
ATOM 749 N N . GLY A 1 95 ? -20.159 3.631 17.836 1.00 95.19 95 GLY A N 1
ATOM 750 C CA . GLY A 1 95 ? -20.307 3.903 16.403 1.00 95.19 95 GLY A CA 1
ATOM 751 C C . GLY A 1 95 ? -18.950 4.072 15.707 1.00 95.19 95 GLY A C 1
ATOM 752 O O . GLY A 1 95 ? -17.940 4.342 16.353 1.00 95.19 95 GLY A O 1
ATOM 753 N N . ILE A 1 96 ? -18.918 4.011 14.370 1.00 96.00 96 ILE A N 1
ATOM 754 C CA . ILE A 1 96 ? -17.681 4.109 13.560 1.00 96.00 96 ILE A CA 1
ATOM 755 C C . ILE A 1 96 ? -16.795 5.297 13.983 1.00 96.00 96 ILE A C 1
ATOM 757 O O . ILE A 1 96 ? -15.601 5.145 14.230 1.00 96.00 96 ILE A O 1
ATOM 761 N N . THR A 1 97 ? -17.381 6.495 14.082 1.00 95.56 97 THR A N 1
ATOM 762 C CA . THR A 1 97 ? -16.648 7.725 14.430 1.00 95.56 97 THR A CA 1
ATOM 763 C C . THR A 1 97 ? -16.086 7.688 15.850 1.00 95.56 97 THR A C 1
ATOM 765 O O . THR A 1 97 ? -15.006 8.222 16.095 1.00 95.56 97 THR A O 1
ATOM 768 N N . GLU A 1 98 ? -16.824 7.096 16.784 1.00 96.56 98 GLU A N 1
ATOM 769 C CA . GLU A 1 98 ? -16.408 6.964 18.178 1.00 96.56 98 GLU A CA 1
ATOM 770 C C . GLU A 1 98 ? -15.269 5.953 18.303 1.00 96.56 98 GLU A C 1
ATOM 772 O O . GLU A 1 98 ? -14.224 6.296 18.849 1.00 96.56 98 GLU A O 1
ATOM 777 N N . ALA A 1 99 ? -15.411 4.783 17.677 1.00 96.56 99 ALA A N 1
ATOM 778 C CA . ALA A 1 99 ? -14.383 3.752 17.632 1.00 96.56 99 ALA A CA 1
ATOM 779 C C . ALA A 1 99 ? -13.066 4.273 17.029 1.00 96.56 99 ALA A C 1
ATOM 781 O O . ALA A 1 99 ? -12.003 4.063 17.606 1.00 96.56 99 ALA A O 1
ATOM 782 N N . CYS A 1 100 ? -13.114 5.014 15.910 1.00 95.06 100 CYS A N 1
ATOM 783 C CA . CYS A 1 100 ? -11.913 5.619 15.319 1.00 95.06 100 CYS A CA 1
ATOM 784 C C . CYS A 1 100 ? -11.216 6.594 16.279 1.00 95.06 100 CYS A C 1
ATOM 786 O O . CYS A 1 100 ? -10.000 6.524 16.440 1.00 95.06 100 CYS A O 1
ATOM 788 N N . LYS A 1 101 ? -11.974 7.487 16.931 1.00 95.44 101 LYS A N 1
ATOM 789 C CA . LYS A 1 101 ? -11.413 8.467 17.877 1.00 95.44 101 LYS A CA 1
ATOM 790 C C . LYS A 1 101 ? -10.847 7.800 19.125 1.00 95.44 101 LYS A C 1
ATOM 792 O O . LYS A 1 101 ? -9.791 8.199 19.605 1.00 95.44 101 LYS A O 1
ATOM 797 N N . TYR A 1 102 ? -11.551 6.802 19.651 1.00 95.69 102 TYR A N 1
ATOM 798 C CA . TYR A 1 102 ? -11.110 6.038 20.809 1.00 95.69 102 TYR A CA 1
ATOM 799 C C . TYR A 1 102 ? -9.806 5.295 20.507 1.00 95.69 102 TYR A C 1
ATOM 801 O O . TYR A 1 102 ? -8.847 5.390 21.271 1.00 95.69 102 TYR A O 1
ATOM 809 N N . HIS A 1 103 ? -9.733 4.644 19.345 1.00 95.12 103 HIS A N 1
ATOM 810 C CA . HIS A 1 103 ? -8.534 3.953 18.891 1.00 95.12 103 HIS A CA 1
ATOM 811 C C . HIS A 1 103 ? -7.339 4.900 18.718 1.00 95.12 103 HIS A C 1
ATOM 813 O O . HIS A 1 103 ? -6.257 4.620 19.226 1.00 95.12 103 HIS A O 1
ATOM 819 N N . GLU A 1 104 ? -7.534 6.046 18.060 1.00 93.19 104 GLU A N 1
ATOM 820 C CA . GLU A 1 104 ? -6.495 7.074 17.918 1.00 93.19 104 GLU A CA 1
ATOM 821 C C . GLU A 1 104 ? -6.021 7.592 19.287 1.00 93.19 104 GLU A C 1
ATOM 823 O O . GLU A 1 104 ? -4.822 7.765 19.504 1.00 93.19 104 GLU A O 1
ATOM 828 N N . GLY A 1 105 ? -6.945 7.753 20.240 1.00 93.31 105 GLY A N 1
ATOM 829 C CA . GLY A 1 105 ? -6.634 8.092 21.627 1.00 93.31 105 GLY A CA 1
ATOM 830 C C . GLY A 1 105 ? -5.752 7.053 22.326 1.00 93.31 105 GLY A C 1
ATOM 831 O O . GLY A 1 105 ? -4.805 7.429 23.012 1.00 93.31 105 GLY A O 1
ATOM 832 N N . ILE A 1 106 ? -6.008 5.756 22.121 1.00 93.12 106 ILE A N 1
ATOM 833 C CA . ILE A 1 106 ? -5.152 4.679 22.647 1.00 93.12 106 ILE A CA 1
ATOM 834 C C . ILE A 1 106 ? -3.749 4.756 22.037 1.00 93.12 106 ILE A C 1
ATOM 836 O O . ILE A 1 106 ? -2.767 4.710 22.772 1.00 93.12 106 ILE A O 1
ATOM 840 N N . LEU A 1 107 ? -3.638 4.921 20.716 1.00 92.75 107 LEU A N 1
ATOM 841 C CA . LEU A 1 107 ? -2.337 5.001 20.039 1.00 92.75 107 LEU A CA 1
ATOM 842 C C . LEU A 1 107 ? -1.504 6.194 20.529 1.00 92.75 107 LEU A C 1
ATOM 844 O O . LEU A 1 107 ? -0.295 6.070 20.719 1.00 92.75 107 LEU A O 1
ATOM 848 N N . LEU A 1 108 ? -2.151 7.336 20.775 1.00 90.56 108 LEU A N 1
ATOM 849 C CA . LEU A 1 108 ? -1.516 8.510 21.377 1.00 90.56 108 LEU A CA 1
ATOM 850 C C . LEU A 1 108 ? -0.995 8.233 22.795 1.00 90.56 108 LEU A C 1
ATOM 852 O O . LEU A 1 108 ? 0.095 8.685 23.139 1.00 90.56 108 LEU A O 1
ATOM 856 N N . LEU A 1 109 ? -1.757 7.497 23.612 1.00 92.38 109 LEU A N 1
ATOM 857 C CA . LEU A 1 109 ? -1.358 7.123 24.974 1.00 92.38 109 LEU A CA 1
ATOM 858 C C . LEU A 1 109 ? -0.216 6.100 24.999 1.00 92.38 109 LEU A C 1
ATOM 860 O O . LEU A 1 109 ? 0.609 6.136 25.905 1.00 92.38 109 LEU A O 1
ATOM 864 N N . GLU A 1 110 ? -0.156 5.210 24.009 1.00 91.75 110 GLU A N 1
ATOM 865 C CA . GLU A 1 110 ? 0.914 4.218 23.845 1.00 91.75 110 GLU A CA 1
ATOM 866 C C . GLU A 1 110 ? 2.175 4.793 23.157 1.00 91.75 110 GLU A C 1
ATOM 868 O O . GLU A 1 110 ? 3.074 4.042 22.787 1.00 91.75 110 GLU A O 1
ATOM 873 N N . GLU A 1 111 ? 2.259 6.120 22.993 1.00 88.88 111 GLU A N 1
ATOM 874 C CA . GLU A 1 111 ? 3.408 6.844 22.423 1.00 88.88 111 GLU A CA 1
ATOM 875 C C . GLU A 1 111 ? 3.779 6.431 20.980 1.00 88.88 111 GLU A C 1
ATOM 877 O O . GLU A 1 111 ? 4.942 6.513 20.568 1.00 88.88 111 GLU A O 1
ATOM 882 N N . TYR A 1 112 ? 2.792 6.019 20.173 1.00 87.75 112 TYR A N 1
ATOM 883 C CA . TYR A 1 112 ? 3.009 5.759 18.746 1.00 87.75 112 TYR A CA 1
ATOM 884 C C . TYR A 1 112 ? 3.421 7.034 18.005 1.00 87.75 112 TYR A C 1
ATOM 886 O O . TYR A 1 112 ? 2.957 8.140 18.295 1.00 87.75 112 TYR A O 1
ATOM 894 N N . LYS A 1 113 ? 4.293 6.884 17.004 1.00 85.00 113 LYS A N 1
ATOM 895 C CA . LYS A 1 113 ? 4.808 8.012 16.223 1.00 85.00 113 LYS A CA 1
ATOM 896 C C . LYS A 1 113 ? 3.825 8.406 15.126 1.00 85.00 113 LYS A C 1
ATOM 898 O O . LYS A 1 113 ? 2.986 7.622 14.692 1.00 85.00 113 LYS A O 1
ATOM 903 N N . GLU A 1 114 ? 3.995 9.612 14.591 1.00 78.06 114 GLU A N 1
ATOM 904 C CA . GLU A 1 114 ? 3.176 10.128 13.483 1.00 78.06 114 GLU A CA 1
ATOM 905 C C . GLU A 1 114 ? 3.199 9.207 12.243 1.00 78.06 114 GLU A C 1
ATOM 907 O O . GLU A 1 114 ? 2.201 9.058 11.539 1.00 78.06 114 GLU A O 1
ATOM 912 N N . GLU A 1 115 ? 4.319 8.521 11.995 1.00 76.19 115 GLU A N 1
ATOM 913 C CA . GLU A 1 115 ? 4.427 7.518 10.928 1.00 76.19 115 GLU A CA 1
ATOM 914 C C . GLU A 1 115 ? 3.501 6.316 11.171 1.00 76.19 115 GLU A C 1
ATOM 916 O O . GLU A 1 115 ? 2.848 5.838 10.240 1.00 76.19 115 GLU A O 1
ATOM 921 N N . ASP A 1 116 ? 3.388 5.866 12.421 1.00 82.94 116 ASP A N 1
ATOM 922 C CA . ASP A 1 116 ? 2.523 4.753 12.803 1.00 82.94 116 ASP A CA 1
ATOM 923 C C . ASP A 1 116 ? 1.042 5.122 12.678 1.00 82.94 116 ASP A C 1
ATOM 925 O O . ASP A 1 116 ? 0.221 4.289 12.298 1.00 82.94 116 ASP A O 1
ATOM 929 N N . MET A 1 117 ? 0.698 6.396 12.885 1.00 84.88 117 MET A N 1
ATOM 930 C CA . MET A 1 117 ? -0.657 6.900 12.645 1.00 84.88 117 MET A CA 1
ATOM 931 C C . MET A 1 117 ? -1.065 6.837 11.172 1.00 84.88 117 MET A C 1
ATOM 933 O O . MET A 1 117 ? -2.254 6.767 10.863 1.00 84.88 117 MET A O 1
ATOM 937 N N . ALA A 1 118 ? -0.102 6.864 10.248 1.00 83.44 118 ALA A N 1
ATOM 938 C CA . ALA A 1 118 ? -0.359 6.674 8.825 1.00 83.44 118 ALA A CA 1
ATOM 939 C C . ALA A 1 118 ? -0.349 5.193 8.407 1.00 83.44 118 ALA A C 1
ATOM 941 O O . ALA A 1 118 ? -0.737 4.876 7.280 1.00 83.44 118 ALA A O 1
ATOM 942 N N . ASN A 1 119 ? 0.105 4.292 9.279 1.00 87.06 119 ASN A N 1
ATOM 943 C CA . ASN A 1 119 ? 0.163 2.861 9.031 1.00 87.06 119 ASN A CA 1
ATOM 944 C C . ASN A 1 119 ? -1.219 2.240 9.153 1.00 87.06 119 ASN A C 1
ATOM 946 O O . ASN A 1 119 ? -1.711 2.022 10.250 1.00 87.06 119 ASN A O 1
ATOM 950 N N . SER A 1 120 ? -1.814 1.874 8.018 1.00 86.44 120 SER A N 1
ATOM 951 C CA . SER A 1 120 ? -3.152 1.292 8.002 1.00 86.44 120 SER A CA 1
ATOM 952 C C . SER A 1 120 ? -3.255 -0.054 8.726 1.00 86.44 120 SER A C 1
ATOM 954 O O . SER A 1 120 ? -4.373 -0.440 9.060 1.00 86.44 120 SER A O 1
ATOM 956 N N . ALA A 1 121 ? -2.151 -0.774 8.946 1.00 86.69 121 ALA A N 1
ATOM 957 C CA . ALA A 1 121 ? -2.166 -2.001 9.742 1.00 86.69 121 ALA A CA 1
ATOM 958 C C . ALA A 1 121 ? -2.293 -1.721 11.250 1.00 86.69 121 ALA A C 1
ATOM 960 O O . ALA A 1 121 ? -2.715 -2.605 11.991 1.00 86.69 121 ALA A O 1
ATOM 961 N N . ILE A 1 122 ? -1.933 -0.507 11.681 1.00 90.12 122 ILE A N 1
ATOM 962 C CA . ILE A 1 122 ? -2.019 -0.032 13.065 1.00 90.12 122 ILE A CA 1
ATOM 963 C C . ILE A 1 122 ? -3.265 0.846 13.208 1.00 90.12 122 ILE A C 1
ATOM 965 O O . ILE A 1 122 ? -4.184 0.472 13.922 1.00 90.12 122 ILE A O 1
ATOM 969 N N . ASN A 1 123 ? -3.330 1.950 12.460 1.00 92.06 123 ASN A N 1
ATOM 970 C CA . ASN A 1 123 ? -4.428 2.908 12.430 1.00 92.06 123 ASN A CA 1
ATOM 971 C C . ASN A 1 123 ? -5.211 2.817 11.100 1.00 92.06 123 ASN A C 1
ATOM 973 O O . ASN A 1 123 ? -4.790 3.386 10.084 1.00 92.06 123 ASN A O 1
ATOM 977 N N . PRO A 1 124 ? -6.331 2.076 11.057 1.00 92.19 124 PRO A N 1
ATOM 978 C CA . PRO A 1 124 ? -7.040 1.792 9.817 1.00 92.19 124 PRO A CA 1
ATOM 979 C C . PRO A 1 124 ? -7.761 3.037 9.269 1.00 92.19 124 PRO A C 1
ATOM 981 O O . PRO A 1 124 ? -8.276 3.855 10.031 1.00 92.19 124 PRO A O 1
ATOM 984 N N . PRO A 1 125 ? -7.885 3.193 7.937 1.00 90.75 125 PRO A N 1
ATOM 985 C CA . PRO A 1 125 ? -8.665 4.278 7.363 1.00 90.75 125 PRO A CA 1
ATOM 986 C C . PRO A 1 125 ? -10.154 4.079 7.657 1.00 90.75 125 PRO A C 1
ATOM 988 O O . PRO A 1 125 ? -10.655 2.955 7.634 1.00 90.75 125 PRO A O 1
ATOM 991 N N . TYR A 1 126 ? -10.887 5.185 7.789 1.00 92.12 126 TYR A N 1
ATOM 992 C CA . TYR A 1 126 ? -12.331 5.187 8.057 1.00 92.12 126 TYR A CA 1
ATOM 993 C C . TYR A 1 126 ? -13.129 4.214 7.174 1.00 92.12 126 TYR A C 1
ATOM 995 O O . TYR A 1 126 ? -13.988 3.495 7.663 1.00 92.12 126 TYR A O 1
ATOM 1003 N N . ARG A 1 127 ? -12.813 4.133 5.873 1.00 90.56 127 ARG A N 1
ATOM 1004 C CA . ARG A 1 127 ? -13.492 3.217 4.937 1.00 90.56 127 ARG A CA 1
ATOM 1005 C C . ARG A 1 127 ? -13.335 1.740 5.306 1.00 90.56 127 ARG A C 1
ATOM 1007 O O . ARG A 1 127 ? -14.258 0.970 5.075 1.00 90.56 127 ARG A O 1
ATOM 1014 N N . ALA A 1 128 ? -12.176 1.343 5.834 1.00 91.62 128 ALA A N 1
ATOM 1015 C CA . ALA A 1 128 ? -11.957 -0.031 6.278 1.00 91.62 128 ALA A CA 1
ATOM 1016 C C . ALA A 1 128 ? -12.805 -0.331 7.519 1.00 91.62 128 ALA A C 1
ATOM 1018 O O . ALA A 1 128 ? -13.475 -1.357 7.558 1.00 91.62 128 ALA A O 1
ATOM 1019 N N . VAL A 1 129 ? -12.834 0.608 8.468 1.00 94.44 129 VAL A N 1
ATOM 1020 C CA . VAL A 1 129 ? -13.641 0.522 9.692 1.00 94.44 129 VAL A CA 1
ATOM 1021 C C . VAL A 1 129 ? -15.134 0.464 9.370 1.00 94.44 129 VAL A C 1
ATOM 1023 O O . VAL A 1 129 ? -15.828 -0.409 9.873 1.00 94.44 129 VAL A O 1
ATOM 1026 N N . GLN A 1 130 ? -15.611 1.333 8.475 1.00 94.88 130 GLN A N 1
ATOM 1027 C CA . GLN A 1 130 ? -16.991 1.327 7.990 1.00 94.88 130 GLN A CA 1
ATOM 1028 C C . GLN A 1 130 ? -17.364 -0.030 7.386 1.00 94.88 130 GLN A C 1
ATOM 1030 O O . GLN A 1 130 ? -18.360 -0.624 7.773 1.00 94.88 130 GLN A O 1
ATOM 1035 N N . HIS A 1 131 ? -16.520 -0.566 6.503 1.00 93.75 131 HIS A N 1
ATOM 1036 C CA . HIS A 1 131 ? -16.750 -1.881 5.914 1.00 93.75 131 HIS A CA 1
ATOM 1037 C C . HIS A 1 131 ? -16.804 -3.013 6.955 1.00 93.75 131 HIS A C 1
ATOM 1039 O O . HIS A 1 131 ? -17.454 -4.019 6.705 1.00 93.75 131 HIS A O 1
ATOM 1045 N N . TRP A 1 132 ? -16.117 -2.900 8.095 1.00 94.31 132 TRP A N 1
ATOM 1046 C CA . TRP A 1 132 ? -16.227 -3.887 9.176 1.00 94.31 132 TRP A CA 1
ATOM 1047 C C . TRP A 1 132 ? -17.472 -3.701 10.034 1.00 94.31 132 TRP A C 1
ATOM 1049 O O . TRP A 1 132 ? -17.984 -4.690 10.535 1.00 94.31 132 TRP A O 1
ATOM 1059 N N . TYR A 1 133 ? -17.920 -2.461 10.212 1.00 93.06 133 TYR A N 1
ATOM 1060 C CA . TYR A 1 133 ? -19.129 -2.136 10.964 1.00 93.06 133 TYR A CA 1
ATOM 1061 C C . TYR A 1 133 ? -20.402 -2.562 10.224 1.00 93.06 133 TYR A C 1
ATOM 1063 O O . TYR A 1 133 ? -21.373 -2.977 10.843 1.00 93.06 133 TYR A O 1
ATOM 1071 N N . ASP A 1 134 ? -20.385 -2.468 8.894 1.00 91.69 134 ASP A N 1
ATOM 1072 C CA . ASP A 1 134 ? -21.518 -2.819 8.034 1.00 91.69 134 ASP A CA 1
ATOM 1073 C C . ASP A 1 134 ? -21.661 -4.347 7.795 1.00 91.69 134 ASP A C 1
ATOM 1075 O O . ASP A 1 134 ? -22.556 -4.758 7.052 1.00 91.69 134 ASP A O 1
ATOM 1079 N N . GLN A 1 135 ? -20.773 -5.181 8.362 1.00 81.56 135 GLN A N 1
ATOM 1080 C CA . GLN A 1 135 ? -20.790 -6.656 8.262 1.00 81.56 135 GLN A CA 1
ATOM 1081 C C . GLN A 1 135 ? -21.549 -7.301 9.417 1.00 81.56 135 GLN A C 1
ATOM 1083 O O . GLN A 1 135 ? -22.303 -8.258 9.128 1.00 81.56 135 GLN A O 1
#

Sequence (135 aa):
MCVFEEEKLPSSFLHEFVSKSQDTIVLRINVRNLEECGKWALEFGNATKTKWNSRSSNPNGERFVCCLNTAKALKCLPSSGCKEKFIDYFNDGMGITEACKYHEGILLLEEYKEEDMANSAINPPYRAVQHWYDQ

Foldseek 3Di:
DDDDDPVLFQPVWDWDFPDDDPVDTDIDIPDDDPVSVVVRQVSSCVSVVWDWDWDDDDPPDIDIDTDCQDLVSLLVADQPLCLVVLVVCVVVVDDLVRSLVVLVVVCVVVVHDPSQCSRCNRRNDSVVSVVSNVD

Radius of gyration: 19.48 Å; Cα contacts (8 Å, |Δi|>4): 153; chains: 1; bounding box: 52×27×48 Å

Mean predicted aligned error: 10.97 Å

Organism: Araneus ventricosus (NCBI:txid182803)